Protein AF-A0A7J0DXR5-F1 (afdb_monomer)

Foldseek 3Di:
DDDDDPDPPDDDDDDDPPDPDPCPPDPCQVVDDDDPDDDPDDDDDPCVVAWDWDFPVDDDPNWTWTWTDDPNDIDIDTGDDDPPPDDDD

InterPro domains:
  IPR013924 Ribonuclease H2, subunit C [PF08615] (32-88)
  IPR013924 Ribonuclease H2, subunit C [cd09271] (33-88)

Structure (mmCIF, N/CA/C/O backbone):
data_AF-A0A7J0DXR5-F1
#
_entry.id   AF-A0A7J0DXR5-F1
#
loop_
_atom_site.group_PDB
_atom_site.id
_atom_site.type_symbol
_atom_site.label_atom_id
_atom_site.label_alt_id
_atom_site.label_comp_id
_atom_site.label_asym_id
_atom_site.label_entity_id
_atom_site.label_seq_id
_atom_site.pdbx_PDB_ins_code
_atom_site.Cartn_x
_atom_site.Cartn_y
_atom_site.Cartn_z
_atom_site.occupancy
_atom_site.B_iso_or_equiv
_atom_site.auth_seq_id
_atom_site.auth_comp_id
_atom_site.auth_asym_id
_atom_site.auth_atom_id
_atom_site.pdbx_PDB_model_num
ATOM 1 N N . MET A 1 1 ? 11.485 -6.374 -62.679 1.00 54.69 1 MET A N 1
ATOM 2 C CA . MET A 1 1 ? 10.822 -6.921 -61.480 1.00 54.69 1 MET A CA 1
ATOM 3 C C . MET A 1 1 ? 11.924 -7.417 -60.581 1.00 54.69 1 MET A C 1
ATOM 5 O O . MET A 1 1 ? 12.397 -8.513 -60.820 1.00 54.69 1 MET A O 1
ATOM 9 N N . GLU A 1 2 ? 12.363 -6.616 -59.619 1.00 46.94 2 GLU A N 1
ATOM 10 C CA . GLU A 1 2 ? 13.261 -7.093 -58.564 1.00 46.94 2 GLU A CA 1
ATOM 11 C C . GLU A 1 2 ? 12.709 -6.535 -57.257 1.00 46.94 2 GLU A C 1
ATOM 13 O O . GLU A 1 2 ? 12.824 -5.349 -56.962 1.00 46.94 2 GLU A O 1
ATOM 18 N N . GLY A 1 3 ? 11.935 -7.380 -56.576 1.00 61.47 3 GLY A N 1
ATOM 19 C CA . GLY A 1 3 ? 11.521 -7.143 -55.205 1.00 61.47 3 GLY A CA 1
ATOM 20 C C . GLY A 1 3 ? 12.670 -7.576 -54.317 1.00 61.47 3 GLY A C 1
ATOM 21 O O . GLY A 1 3 ? 12.942 -8.771 -54.237 1.00 61.47 3 GLY A O 1
ATOM 22 N N . ASP A 1 4 ? 13.349 -6.616 -53.697 1.00 52.78 4 ASP A N 1
ATOM 23 C CA . ASP A 1 4 ? 14.318 -6.919 -52.654 1.00 52.78 4 ASP A CA 1
ATOM 24 C C . ASP A 1 4 ? 13.603 -6.971 -51.302 1.00 52.78 4 ASP A C 1
ATOM 26 O O . ASP A 1 4 ? 12.796 -6.107 -50.946 1.00 52.78 4 ASP A O 1
ATOM 30 N N . GLY A 1 5 ? 13.822 -8.092 -50.627 1.00 55.22 5 GLY A N 1
ATOM 31 C CA . GLY A 1 5 ? 13.012 -8.601 -49.540 1.00 55.22 5 GLY A CA 1
ATOM 32 C C . GLY A 1 5 ? 13.272 -7.858 -48.242 1.00 55.22 5 GLY A C 1
ATOM 33 O O . GLY A 1 5 ? 14.367 -7.890 -47.686 1.00 55.22 5 GLY A O 1
ATOM 34 N N . GLY A 1 6 ? 12.214 -7.264 -47.695 1.00 56.78 6 GLY A N 1
ATOM 35 C CA . GLY A 1 6 ? 12.189 -6.857 -46.299 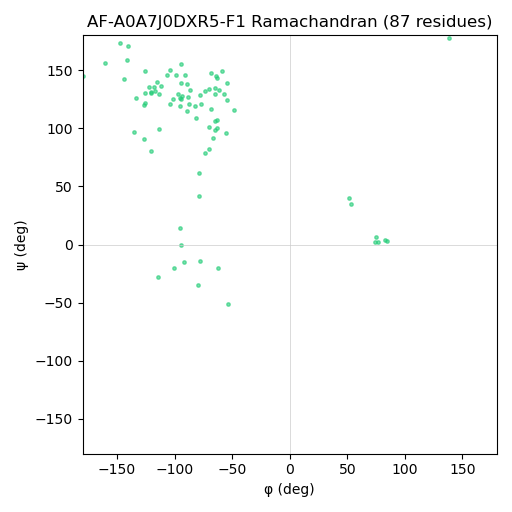1.00 56.78 6 GLY A CA 1
ATOM 36 C C . GLY A 1 6 ? 12.297 -8.084 -45.395 1.00 56.78 6 GLY A C 1
ATOM 37 O O . GLY A 1 6 ? 11.306 -8.764 -45.152 1.00 56.78 6 GLY A O 1
ATOM 38 N N . SER A 1 7 ? 13.490 -8.348 -44.871 1.00 58.62 7 SER A N 1
ATOM 39 C CA . SER A 1 7 ? 13.684 -9.252 -43.739 1.00 58.62 7 SER A CA 1
ATOM 40 C C . SER A 1 7 ? 14.334 -8.470 -42.607 1.00 58.62 7 SER A C 1
ATOM 42 O O . SER A 1 7 ? 15.547 -8.511 -42.408 1.00 58.62 7 SER A O 1
ATOM 44 N N . ALA A 1 8 ? 13.516 -7.719 -41.867 1.00 64.31 8 ALA A N 1
ATOM 45 C CA . ALA A 1 8 ? 13.915 -7.175 -40.577 1.00 64.31 8 ALA A CA 1
ATOM 46 C C . ALA A 1 8 ? 14.100 -8.352 -39.606 1.00 64.31 8 ALA A C 1
ATOM 48 O O . ALA A 1 8 ? 13.149 -8.827 -38.987 1.00 64.31 8 ALA A O 1
ATOM 49 N N . ILE A 1 9 ? 15.326 -8.870 -39.533 1.00 66.12 9 ILE A N 1
ATOM 50 C CA . ILE A 1 9 ? 15.732 -9.879 -38.556 1.00 66.12 9 ILE A CA 1
ATOM 51 C C . ILE A 1 9 ? 15.631 -9.215 -37.179 1.00 66.12 9 ILE A C 1
ATOM 53 O O . ILE A 1 9 ? 16.420 -8.332 -36.851 1.00 66.12 9 ILE A O 1
ATOM 57 N N . GLY A 1 10 ? 14.619 -9.586 -36.395 1.00 71.06 10 GLY A N 1
ATOM 58 C CA . GLY A 1 10 ? 14.475 -9.106 -35.023 1.00 71.06 10 GLY A CA 1
ATOM 59 C C . GLY A 1 10 ? 15.625 -9.605 -34.145 1.00 71.06 10 GLY A C 1
ATOM 60 O O . GLY A 1 10 ? 15.984 -10.780 -34.189 1.00 71.06 10 GLY A O 1
ATOM 61 N N . THR A 1 11 ? 16.205 -8.716 -33.340 1.00 78.06 11 THR A N 1
ATOM 62 C CA . THR A 1 11 ? 17.264 -9.055 -32.381 1.00 78.06 11 THR A CA 1
ATOM 63 C C . THR A 1 11 ? 16.666 -9.727 -31.143 1.00 78.06 11 THR A C 1
ATOM 65 O O . THR A 1 11 ? 15.760 -9.176 -30.520 1.00 78.06 11 THR A O 1
ATOM 68 N N . VAL A 1 12 ? 17.188 -10.892 -30.749 1.00 85.12 12 VAL A N 1
ATOM 69 C CA . VAL A 1 12 ? 16.826 -11.558 -29.485 1.00 85.12 12 VAL A CA 1
ATOM 70 C C . VAL A 1 12 ? 17.719 -11.026 -28.362 1.00 85.12 12 VAL A C 1
ATOM 72 O O . VAL A 1 12 ? 18.940 -11.139 -28.438 1.00 85.12 12 VAL A O 1
ATOM 75 N N . GLY A 1 13 ? 17.116 -10.450 -27.319 1.00 87.38 13 GLY A N 1
ATOM 76 C CA . GLY A 1 13 ? 17.805 -10.042 -26.090 1.00 87.38 13 GLY A CA 1
ATOM 77 C C . GLY A 1 13 ? 17.628 -11.074 -24.974 1.00 87.38 13 GLY A C 1
ATOM 78 O O . GLY A 1 13 ? 16.570 -11.689 -24.863 1.00 87.38 13 GLY A O 1
ATOM 79 N N . ARG A 1 14 ? 18.652 -11.253 -24.132 1.00 90.38 14 ARG A N 1
ATOM 80 C CA . ARG A 1 14 ? 18.586 -12.045 -22.894 1.00 90.38 14 ARG A CA 1
ATOM 81 C C . ARG A 1 14 ? 18.765 -11.108 -21.704 1.00 90.38 14 ARG A C 1
ATOM 83 O O . ARG A 1 14 ? 19.722 -10.341 -21.681 1.00 90.38 14 ARG A O 1
ATOM 90 N N . ILE A 1 15 ? 17.860 -11.192 -20.733 1.00 87.19 15 ILE A N 1
ATOM 91 C CA . ILE A 1 15 ? 17.995 -10.532 -19.433 1.00 87.19 15 ILE A CA 1
ATOM 92 C C . ILE A 1 15 ? 18.377 -11.620 -18.442 1.00 87.19 15 ILE A C 1
ATOM 94 O O . ILE A 1 15 ? 17.669 -12.618 -18.316 1.00 87.19 15 ILE A O 1
ATOM 98 N N . ASP A 1 16 ? 19.527 -11.451 -17.806 1.00 88.06 16 ASP A N 1
ATOM 99 C CA . ASP A 1 16 ? 19.949 -12.308 -16.711 1.00 88.06 16 ASP A CA 1
ATOM 100 C C . ASP A 1 16 ? 19.541 -11.646 -15.394 1.00 88.06 16 ASP A C 1
ATOM 102 O O . ASP A 1 16 ? 19.849 -10.476 -15.171 1.00 88.06 16 ASP A O 1
ATOM 106 N N . LEU A 1 17 ? 18.803 -12.378 -14.562 1.00 81.19 17 LEU A N 1
ATOM 107 C CA . LEU A 1 17 ? 18.346 -11.915 -13.252 1.00 81.19 17 LEU A CA 1
ATOM 108 C C . LEU A 1 17 ? 19.304 -12.350 -12.131 1.00 81.19 17 LEU A C 1
ATOM 110 O O . LEU A 1 17 ? 19.067 -12.020 -10.973 1.00 81.19 17 LEU A O 1
ATOM 114 N N . CYS A 1 18 ? 20.389 -13.071 -12.452 1.00 70.50 18 CYS A N 1
ATOM 115 C CA . CYS A 1 18 ? 21.411 -13.470 -11.490 1.00 70.50 18 CYS A CA 1
ATOM 116 C C . CYS A 1 18 ? 22.232 -12.254 -11.021 1.00 70.50 18 CYS A C 1
ATOM 118 O O . CYS A 1 18 ? 23.331 -11.989 -11.510 1.00 70.50 18 CYS A O 1
ATOM 120 N N . GLY A 1 19 ? 21.704 -11.509 -10.050 1.00 57.50 19 GLY A N 1
ATOM 121 C CA . GLY A 1 19 ? 22.490 -10.590 -9.233 1.00 57.50 19 GLY A CA 1
ATOM 122 C C . GLY A 1 19 ? 23.420 -11.402 -8.336 1.00 57.50 19 GLY A C 1
ATOM 123 O O . GLY A 1 19 ? 22.956 -12.209 -7.539 1.00 57.50 19 GLY A O 1
ATOM 124 N N . GLY A 1 20 ? 24.733 -11.250 -8.509 1.00 58.12 20 GLY A N 1
ATOM 125 C CA . GLY A 1 20 ? 25.725 -11.951 -7.702 1.00 58.12 20 GLY A CA 1
ATOM 126 C C . GLY A 1 20 ? 25.662 -11.516 -6.243 1.00 58.12 20 GLY A C 1
ATOM 127 O O . GLY A 1 20 ? 26.213 -10.479 -5.913 1.00 58.12 20 GLY A O 1
ATOM 128 N N . GLU A 1 21 ? 24.982 -12.310 -5.425 1.00 58.31 21 GLU A N 1
ATOM 129 C CA . GLU A 1 21 ? 25.101 -12.511 -3.977 1.00 58.31 21 GLU A CA 1
ATOM 130 C C . GLU A 1 21 ? 24.045 -13.575 -3.624 1.00 58.31 21 GLU A C 1
ATOM 132 O O . GLU A 1 21 ? 23.007 -13.646 -4.280 1.00 58.31 21 GLU A O 1
ATOM 137 N N . GLU A 1 22 ? 24.320 -14.464 -2.663 1.00 59.28 22 GLU A N 1
ATOM 138 C CA . GLU A 1 22 ? 23.326 -15.422 -2.151 1.00 59.28 22 GLU A CA 1
ATOM 139 C C . GLU A 1 22 ? 22.099 -14.631 -1.669 1.00 59.28 22 GLU A C 1
ATOM 141 O O . GLU A 1 22 ? 22.096 -14.073 -0.571 1.00 59.28 22 GLU A O 1
ATOM 146 N N . SER A 1 23 ? 21.087 -14.519 -2.532 1.00 59.84 23 SER A N 1
ATOM 147 C CA . SER A 1 23 ? 19.870 -13.753 -2.289 1.00 59.84 23 SER A CA 1
ATOM 148 C C . SER A 1 23 ? 19.014 -14.528 -1.294 1.00 59.84 23 SER A C 1
ATOM 150 O O . SER A 1 23 ? 18.092 -15.258 -1.654 1.00 59.84 23 SER A O 1
ATOM 152 N N . SER A 1 24 ? 19.370 -14.449 -0.012 1.00 67.19 24 SER A N 1
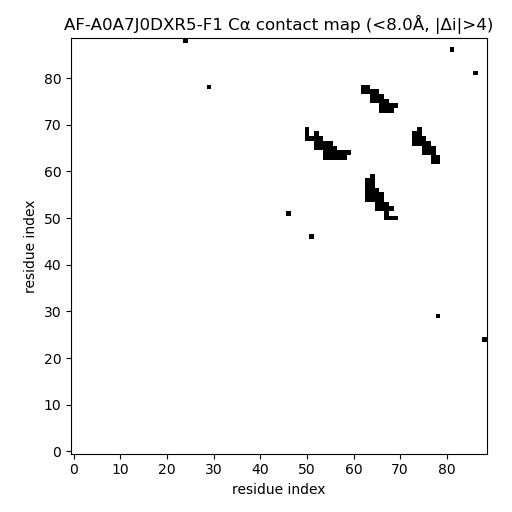ATOM 153 C CA . SER A 1 24 ? 18.493 -14.911 1.054 1.00 67.19 24 SER A CA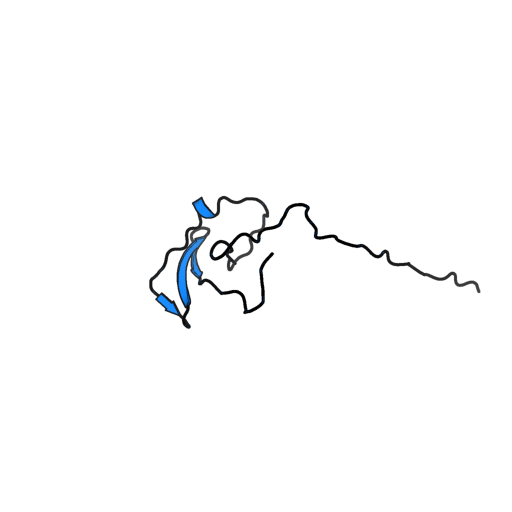 1
ATOM 154 C C . SER A 1 24 ? 17.247 -14.033 1.003 1.00 67.19 24 SER A C 1
ATOM 156 O O . SER A 1 24 ? 17.328 -12.848 1.336 1.00 67.19 24 SER A O 1
ATOM 158 N N . ALA A 1 25 ? 16.127 -14.592 0.540 1.00 69.88 25 ALA A N 1
ATOM 159 C CA . ALA A 1 25 ? 14.853 -13.891 0.464 1.00 69.88 25 ALA A CA 1
ATOM 160 C C . ALA A 1 25 ? 14.570 -13.200 1.806 1.00 69.88 25 ALA A C 1
ATOM 162 O O . ALA A 1 25 ? 14.464 -13.851 2.849 1.00 69.88 25 ALA A O 1
ATOM 163 N N . VAL A 1 26 ? 14.523 -11.869 1.789 1.00 77.06 26 VAL A N 1
ATOM 164 C CA . VAL A 1 26 ? 14.255 -11.081 2.992 1.00 77.06 26 VAL A CA 1
ATOM 165 C C . VAL A 1 26 ? 12.776 -11.236 3.318 1.00 77.06 26 VAL A C 1
ATOM 167 O O . VAL A 1 26 ? 11.928 -11.086 2.440 1.00 77.06 26 VAL A O 1
ATOM 170 N N . ASP A 1 27 ? 12.447 -11.518 4.578 1.00 80.50 27 ASP A N 1
ATOM 171 C CA . ASP A 1 27 ? 11.050 -11.542 5.000 1.00 80.50 27 ASP A CA 1
ATOM 172 C C . ASP A 1 27 ? 10.479 -10.115 5.011 1.00 80.50 27 ASP A C 1
ATOM 174 O O . ASP A 1 27 ? 10.718 -9.310 5.916 1.00 80.50 27 ASP A O 1
ATOM 178 N N . LEU A 1 28 ? 9.731 -9.797 3.957 1.00 82.56 28 LEU A N 1
ATOM 179 C CA . LEU A 1 28 ? 9.035 -8.525 3.781 1.00 82.56 28 LEU A CA 1
ATOM 180 C C . LEU A 1 28 ? 7.574 -8.591 4.249 1.00 82.56 28 LEU A C 1
ATOM 182 O O . LEU A 1 28 ? 6.787 -7.693 3.929 1.00 82.56 28 LEU A O 1
ATOM 186 N N . THR A 1 29 ? 7.188 -9.628 5.000 1.00 82.00 29 THR A N 1
ATOM 187 C CA . THR A 1 29 ? 5.825 -9.767 5.522 1.00 82.00 29 THR A CA 1
ATOM 188 C C . THR A 1 29 ? 5.429 -8.513 6.303 1.00 82.00 29 THR A C 1
ATOM 190 O O . THR A 1 29 ? 6.120 -8.075 7.221 1.00 82.00 29 THR A O 1
ATOM 193 N N . GLY A 1 30 ? 4.317 -7.892 5.903 1.00 78.81 30 GLY A N 1
ATOM 194 C CA . GLY A 1 30 ? 3.812 -6.662 6.520 1.00 78.81 30 GLY A CA 1
ATOM 195 C C . GLY A 1 30 ? 4.595 -5.381 6.190 1.00 78.81 30 GLY A C 1
ATOM 196 O O . GLY A 1 30 ? 4.224 -4.324 6.695 1.00 78.81 30 GLY A O 1
ATOM 197 N N . GLN A 1 31 ? 5.635 -5.437 5.347 1.00 86.56 31 GLN A N 1
ATOM 198 C CA . GLN A 1 31 ? 6.443 -4.270 4.950 1.00 86.56 31 GLN A CA 1
ATOM 199 C C . GLN A 1 31 ? 6.073 -3.712 3.566 1.00 86.56 31 GLN A C 1
ATOM 201 O O . GLN A 1 31 ? 6.369 -2.556 3.260 1.00 86.56 31 GLN A O 1
ATOM 206 N N . VAL A 1 32 ? 5.416 -4.516 2.725 1.00 92.62 32 VAL A N 1
ATOM 207 C CA . VAL A 1 32 ? 4.923 -4.091 1.408 1.00 92.62 32 VAL A CA 1
ATOM 208 C C . VAL A 1 32 ? 3.476 -3.622 1.530 1.00 92.62 32 VAL A C 1
ATOM 210 O O . VAL A 1 32 ? 2.616 -4.335 2.047 1.00 92.62 32 VAL A O 1
ATOM 213 N N . HIS A 1 33 ? 3.194 -2.416 1.033 1.00 95.06 33 HIS A N 1
ATOM 214 C CA . HIS A 1 33 ? 1.871 -1.800 1.114 1.00 95.06 33 HIS A CA 1
ATOM 215 C C . HIS A 1 33 ? 1.384 -1.364 -0.267 1.00 95.06 33 HIS A C 1
ATOM 217 O O . HIS A 1 33 ? 1.983 -0.494 -0.901 1.00 95.06 33 HIS A O 1
ATOM 223 N N . GLN A 1 34 ? 0.253 -1.908 -0.709 1.00 95.88 34 GLN A N 1
ATOM 224 C CA . GLN A 1 34 ? -0.439 -1.426 -1.900 1.00 95.88 34 GLN A CA 1
ATOM 225 C C . GLN A 1 34 ? -1.429 -0.323 -1.510 1.00 95.88 34 GLN A C 1
ATOM 227 O O . GLN A 1 34 ? -2.393 -0.563 -0.784 1.00 95.88 34 GLN A O 1
ATOM 232 N N . LEU A 1 35 ? -1.197 0.903 -1.984 1.00 96.75 35 LEU A N 1
ATOM 233 C CA . LEU A 1 35 ? -2.054 2.048 -1.668 1.00 96.75 35 LEU A CA 1
ATOM 234 C C . LEU A 1 35 ? -3.177 2.218 -2.706 1.00 96.75 35 LEU A C 1
ATOM 236 O O . LEU A 1 35 ? -2.936 2.037 -3.900 1.00 96.75 35 LEU A O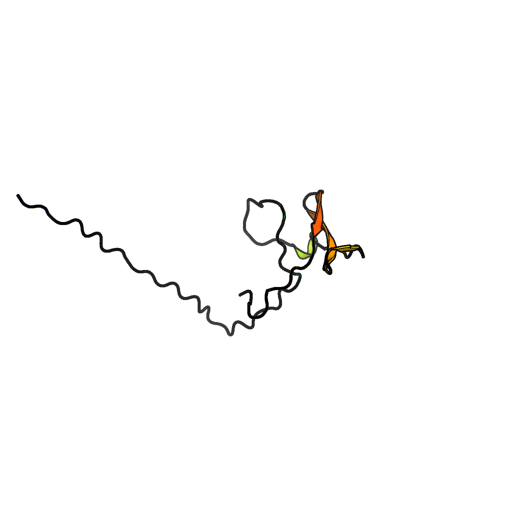 1
ATOM 240 N N . PRO A 1 36 ? -4.380 2.670 -2.303 1.00 97.06 36 PRO A N 1
ATOM 241 C CA . PRO A 1 36 ? -5.486 2.973 -3.215 1.00 97.06 36 PRO A CA 1
ATOM 242 C C . PRO A 1 36 ? -5.308 4.344 -3.900 1.00 97.06 36 PRO A C 1
ATOM 244 O O . PRO A 1 36 ? -6.234 5.151 -3.986 1.00 97.06 36 PRO A O 1
ATOM 247 N N . CYS A 1 37 ? -4.088 4.661 -4.333 1.00 96.62 37 CYS A N 1
ATOM 248 C CA . CYS A 1 37 ? -3.759 5.894 -5.037 1.00 96.62 37 CYS A CA 1
ATOM 249 C C . CYS A 1 37 ? -2.446 5.760 -5.814 1.00 96.62 37 CYS A C 1
ATOM 251 O O . CYS A 1 37 ? -1.564 4.996 -5.431 1.00 96.62 37 CYS A O 1
ATOM 253 N N . CYS A 1 38 ? -2.278 6.577 -6.852 1.00 97.31 38 CYS A N 1
ATOM 254 C CA . CYS A 1 38 ? -1.028 6.658 -7.601 1.00 97.31 38 CYS A CA 1
ATOM 255 C C . CYS A 1 38 ? -0.058 7.659 -6.955 1.00 97.31 38 CYS A C 1
ATOM 257 O O . CYS A 1 38 ? -0.429 8.806 -6.681 1.00 97.31 38 CYS A O 1
ATOM 259 N N . ILE A 1 39 ? 1.200 7.255 -6.785 1.00 96.69 39 ILE A N 1
ATOM 260 C CA . ILE A 1 39 ? 2.314 8.144 -6.442 1.00 96.69 39 ILE A CA 1
ATOM 261 C C . ILE A 1 39 ? 3.086 8.407 -7.738 1.00 96.69 39 ILE A C 1
ATOM 263 O O . ILE A 1 39 ? 3.458 7.475 -8.433 1.00 96.69 39 ILE A O 1
ATOM 267 N N . LYS A 1 40 ? 3.274 9.681 -8.101 1.00 97.56 40 LYS A N 1
ATOM 268 C CA . LYS A 1 40 ? 3.880 10.071 -9.392 1.00 97.56 40 LYS A CA 1
ATOM 269 C C . LYS A 1 40 ? 5.403 9.935 -9.445 1.00 97.56 40 LYS A C 1
ATOM 271 O O . LYS A 1 40 ? 5.976 10.098 -10.515 1.00 97.56 40 LYS A O 1
ATOM 276 N N . TYR A 1 41 ? 6.036 9.773 -8.291 1.00 96.19 41 TYR A N 1
ATOM 277 C CA . TYR A 1 41 ? 7.482 9.798 -8.147 1.00 96.19 41 TYR A CA 1
ATOM 278 C C . TYR A 1 41 ? 7.950 8.474 -7.573 1.00 96.19 41 TYR A C 1
ATOM 280 O O . TYR A 1 41 ? 7.442 8.049 -6.534 1.00 96.19 41 TYR A O 1
ATOM 288 N N . ASP A 1 42 ? 8.954 7.905 -8.223 1.00 97.38 42 ASP A N 1
ATOM 289 C CA . ASP A 1 42 ? 9.688 6.750 -7.734 1.00 97.38 42 ASP A CA 1
ATOM 290 C C . ASP A 1 42 ? 10.942 7.207 -6.981 1.00 97.38 42 ASP A C 1
ATOM 292 O O . ASP A 1 42 ? 11.469 8.301 -7.211 1.00 97.38 42 ASP A O 1
ATOM 296 N N . GLY A 1 43 ? 1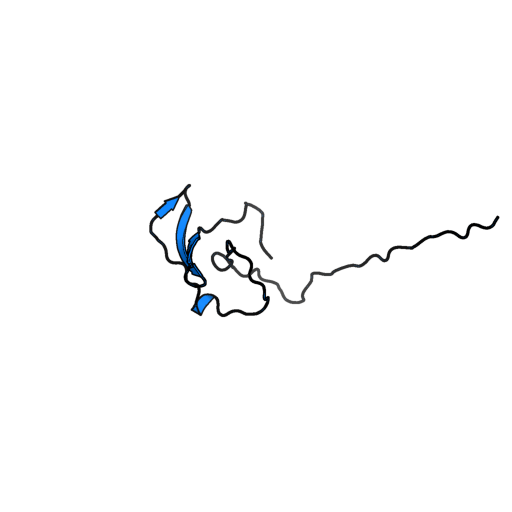1.423 6.367 -6.068 1.00 96.38 43 GLY A N 1
ATOM 297 C CA . GLY A 1 43 ? 12.622 6.627 -5.280 1.00 96.38 43 GLY A CA 1
ATOM 298 C C . GLY A 1 43 ? 12.480 6.220 -3.813 1.00 96.38 43 GLY A C 1
ATOM 299 O O . GLY A 1 43 ? 11.418 5.758 -3.386 1.00 96.38 43 GLY A O 1
ATOM 300 N N . PRO A 1 44 ? 13.553 6.381 -3.021 1.00 96.88 44 PRO A N 1
ATOM 301 C CA . PRO A 1 44 ? 13.536 6.039 -1.606 1.00 96.88 44 PRO A CA 1
ATOM 302 C C . PRO A 1 44 ? 12.551 6.922 -0.833 1.00 96.88 44 PRO A C 1
ATOM 304 O O . PRO A 1 44 ? 12.399 8.115 -1.102 1.00 96.88 44 PRO A O 1
ATOM 307 N N . SER A 1 45 ? 11.912 6.339 0.179 1.00 94.38 45 SER A N 1
ATOM 308 C CA . SER A 1 45 ? 10.987 7.043 1.066 1.00 94.38 45 SER A CA 1
ATOM 309 C C . SER A 1 45 ? 11.104 6.509 2.488 1.00 94.38 45 SER A C 1
ATOM 311 O O . SER A 1 45 ? 11.265 5.309 2.702 1.00 94.38 45 SER A O 1
ATOM 313 N N . SER A 1 46 ? 11.005 7.391 3.483 1.00 95.00 46 SER A N 1
ATOM 314 C CA . SER A 1 46 ? 11.060 7.025 4.905 1.00 95.00 46 SER A CA 1
ATOM 315 C C . SER A 1 46 ? 9.723 6.446 5.388 1.00 95.00 46 SER A C 1
ATOM 317 O O . SER A 1 46 ? 9.075 7.013 6.268 1.00 95.00 46 SER A O 1
ATOM 319 N N . VAL A 1 47 ? 9.290 5.325 4.801 1.00 94.31 47 VAL A N 1
ATOM 320 C CA . VAL A 1 47 ? 7.978 4.702 5.057 1.00 94.31 47 VAL A CA 1
ATOM 321 C C . VAL A 1 47 ? 7.771 4.454 6.551 1.00 94.31 47 VAL A C 1
ATOM 323 O O . VAL A 1 47 ? 6.802 4.951 7.114 1.00 94.31 47 VAL A O 1
ATOM 326 N N . SER A 1 48 ? 8.728 3.814 7.227 1.00 92.25 48 SER A N 1
ATOM 327 C CA . SER A 1 48 ? 8.640 3.486 8.658 1.00 92.25 48 SER A CA 1
ATOM 328 C C . SER A 1 48 ? 8.542 4.705 9.583 1.00 92.25 48 SER A C 1
ATOM 330 O O . SER A 1 48 ? 8.085 4.577 10.718 1.00 92.25 48 SER A O 1
ATOM 33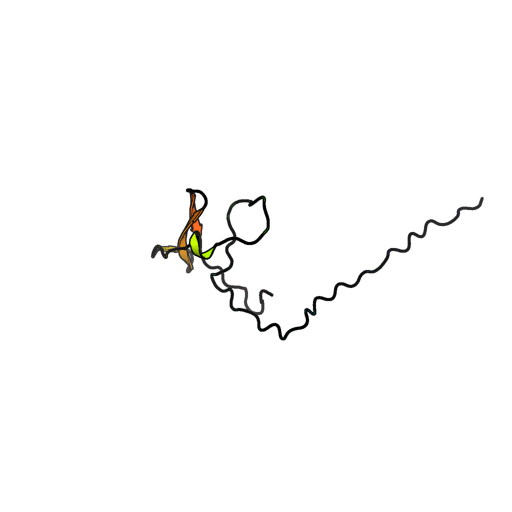2 N N . HIS A 1 49 ? 8.945 5.901 9.139 1.00 94.75 49 HIS A N 1
ATOM 333 C CA . HIS A 1 49 ? 8.820 7.123 9.937 1.00 94.75 49 HIS A CA 1
ATOM 334 C C . HIS A 1 49 ? 7.400 7.699 9.888 1.00 94.75 49 HIS A C 1
ATOM 336 O O . HIS A 1 49 ? 6.927 8.221 10.898 1.00 94.75 49 HIS A O 1
ATOM 342 N N . TYR A 1 50 ? 6.718 7.585 8.745 1.00 95.31 50 TYR A N 1
ATOM 343 C CA . TYR A 1 50 ? 5.457 8.289 8.482 1.00 95.31 50 TYR A CA 1
ATOM 344 C C . TYR A 1 50 ? 4.239 7.375 8.332 1.00 95.31 50 TYR A C 1
ATOM 346 O O . TYR A 1 50 ? 3.123 7.798 8.622 1.00 95.31 50 TYR A O 1
ATOM 354 N N . PHE A 1 51 ? 4.432 6.135 7.895 1.00 95.75 51 PHE A N 1
ATOM 355 C CA . PHE A 1 51 ? 3.380 5.162 7.651 1.00 95.75 51 PHE A CA 1
ATOM 356 C C . PHE A 1 51 ? 3.519 4.011 8.648 1.00 95.75 51 PHE A C 1
ATOM 358 O O . PHE A 1 51 ? 4.370 3.139 8.506 1.00 95.75 51 PHE A O 1
ATOM 365 N N . LYS A 1 52 ? 2.704 4.056 9.704 1.00 93.00 52 LYS A N 1
ATOM 366 C CA . LYS A 1 52 ? 2.684 3.058 10.779 1.00 93.00 52 LYS A CA 1
ATOM 367 C C . LYS A 1 52 ? 1.254 2.548 10.945 1.00 93.00 52 LYS A C 1
ATOM 369 O O . LYS A 1 52 ? 0.495 3.188 11.680 1.00 93.00 52 LYS A O 1
ATOM 374 N N . PRO A 1 53 ? 0.872 1.473 10.234 1.00 95.06 53 PRO A N 1
ATOM 375 C CA . PRO A 1 53 ? -0.415 0.826 10.433 1.00 95.06 53 PRO A CA 1
ATOM 376 C C . PRO A 1 53 ? -0.596 0.435 11.899 1.00 95.06 53 PRO A C 1
ATOM 378 O O . PRO A 1 53 ? 0.354 0.017 12.564 1.00 95.06 53 PRO A O 1
ATOM 381 N N . LYS A 1 54 ? -1.803 0.632 12.422 1.00 95.50 54 LYS A N 1
ATOM 382 C CA . LYS A 1 54 ? -2.167 0.281 13.792 1.00 95.50 54 LYS A C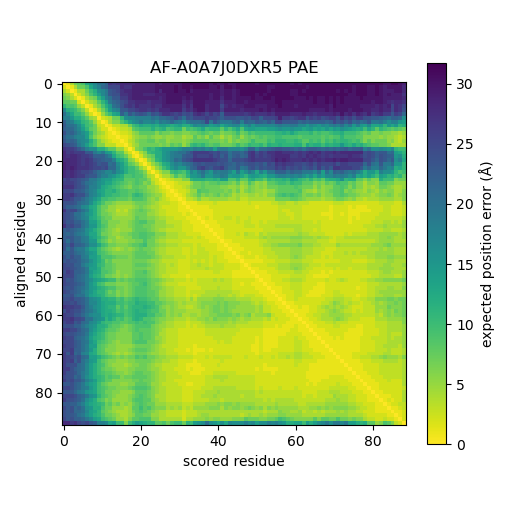A 1
ATOM 383 C C . LYS A 1 54 ? -3.345 -0.684 13.775 1.00 95.50 54 LYS A C 1
ATOM 385 O O . LYS A 1 54 ? -4.319 -0.392 13.077 1.00 95.50 54 LYS A O 1
ATOM 390 N N . PRO A 1 55 ? -3.309 -1.750 14.586 1.00 95.56 55 PRO A N 1
ATOM 391 C CA . PRO A 1 55 ? -4.433 -2.661 14.695 1.00 95.56 55 PRO A CA 1
ATOM 392 C C . PRO A 1 55 ? -5.654 -1.924 15.224 1.00 95.56 55 PRO A C 1
ATOM 394 O O . PRO A 1 55 ? -5.580 -1.180 16.205 1.00 95.56 55 PRO A O 1
ATOM 397 N N . THR A 1 56 ? -6.787 -2.139 14.565 1.00 96.44 56 THR A N 1
ATOM 398 C CA . THR A 1 56 ? -8.071 -1.562 14.989 1.00 96.44 56 THR A CA 1
ATOM 399 C C . THR A 1 56 ? -8.847 -2.485 15.928 1.00 96.44 56 THR A C 1
ATOM 401 O O . THR A 1 56 ? -9.792 -2.040 16.574 1.00 96.44 56 THR A O 1
ATOM 404 N N . GLY A 1 57 ? -8.457 -3.763 16.005 1.00 95.69 57 GLY A N 1
ATOM 405 C CA . GLY A 1 57 ? -9.208 -4.815 16.698 1.00 9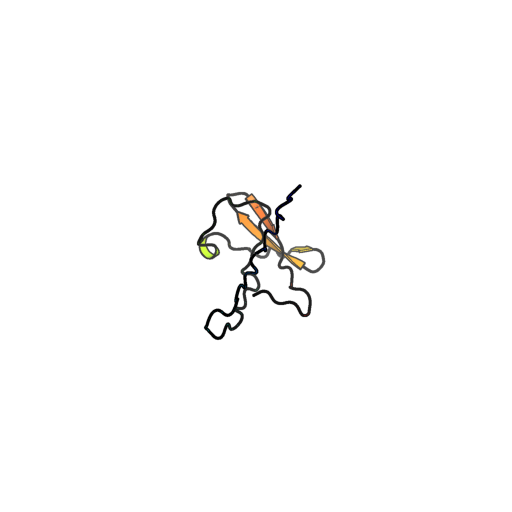5.69 57 GLY A CA 1
ATOM 406 C C . GLY A 1 57 ? -10.455 -5.285 15.940 1.00 95.69 57 GLY A C 1
ATOM 407 O O . GLY A 1 57 ? -11.241 -6.051 16.488 1.00 95.69 57 GLY A O 1
ATOM 408 N N . ILE A 1 58 ? -10.654 -4.814 14.706 1.00 95.94 58 ILE A N 1
ATOM 409 C CA . ILE A 1 58 ? -11.747 -5.226 13.825 1.00 95.94 58 ILE A CA 1
ATOM 410 C C . ILE A 1 58 ? -11.245 -6.350 12.919 1.00 95.94 58 ILE A C 1
ATOM 412 O O . ILE A 1 58 ? -10.141 -6.271 12.380 1.00 95.94 58 ILE A O 1
ATOM 416 N N . GLU A 1 59 ? -12.087 -7.356 12.715 1.00 96.06 59 GLU A N 1
ATOM 417 C CA . GLU A 1 59 ? -11.854 -8.464 11.793 1.00 96.06 59 GLU A CA 1
ATOM 418 C C . GLU A 1 59 ? -12.932 -8.455 10.702 1.00 96.06 59 GLU A C 1
ATOM 420 O O . GLU A 1 59 ? -14.116 -8.260 10.990 1.00 96.06 59 GLU A O 1
ATOM 425 N N . VAL A 1 60 ? -12.522 -8.637 9.447 1.00 93.56 60 VAL A N 1
ATOM 426 C CA . VAL A 1 60 ? -13.409 -8.740 8.281 1.00 93.56 60 VAL A CA 1
ATOM 427 C C . VAL A 1 60 ? -12.946 -9.930 7.450 1.00 93.56 60 VAL A C 1
ATOM 429 O O . VAL A 1 60 ? -11.770 -10.015 7.114 1.00 93.56 60 VAL A O 1
ATOM 432 N N . ASP A 1 61 ? -13.853 -10.858 7.144 1.00 93.12 61 ASP A N 1
ATOM 433 C CA . ASP A 1 61 ? -13.571 -12.068 6.355 1.00 93.12 61 ASP A CA 1
ATOM 434 C C . ASP A 1 61 ? -12.390 -12.915 6.878 1.00 93.12 61 ASP A C 1
ATOM 436 O O . ASP A 1 61 ? -11.640 -13.508 6.105 1.00 93.12 61 ASP A O 1
ATOM 440 N N . GLY A 1 62 ? -12.206 -12.978 8.202 1.00 93.12 62 GLY A N 1
ATOM 441 C CA . GLY A 1 62 ? -11.094 -13.715 8.816 1.00 93.12 62 GLY A CA 1
ATOM 442 C C . GLY A 1 62 ? -9.771 -12.946 8.859 1.00 93.12 62 GLY A C 1
ATOM 443 O O . GLY A 1 62 ? -8.746 -13.506 9.247 1.00 93.12 62 GLY A O 1
ATOM 444 N N . LEU A 1 63 ? -9.763 -11.682 8.428 1.00 93.75 63 LEU A N 1
ATOM 445 C CA . LEU A 1 63 ? -8.563 -10.867 8.302 1.00 93.75 63 LEU A CA 1
ATOM 446 C C . LEU A 1 63 ? -8.616 -9.645 9.224 1.00 93.75 63 LEU A C 1
ATOM 448 O O . LEU A 1 63 ? -9.597 -8.899 9.264 1.00 93.75 63 LEU A O 1
ATOM 452 N N . ASN A 1 64 ? -7.521 -9.418 9.954 1.00 94.69 64 ASN A N 1
ATOM 453 C CA . ASN A 1 64 ? -7.386 -8.275 10.853 1.00 94.69 64 ASN A CA 1
ATOM 454 C C . ASN A 1 64 ? -7.269 -6.971 10.061 1.00 94.69 64 ASN A C 1
ATOM 456 O O . ASN A 1 64 ? -6.489 -6.878 9.108 1.00 94.69 64 ASN A O 1
ATOM 460 N N . VAL A 1 65 ? -8.021 -5.956 10.477 1.00 96.50 65 VAL A N 1
ATOM 461 C CA . VAL A 1 65 ? -7.994 -4.627 9.866 1.00 96.50 65 VAL A CA 1
ATOM 462 C C . VAL A 1 65 ? -7.045 -3.712 10.632 1.00 96.50 65 VAL A C 1
ATOM 464 O O . VAL A 1 65 ? -7.217 -3.460 11.831 1.00 96.50 65 VAL A O 1
ATOM 467 N N . ASP A 1 66 ? -6.110 -3.125 9.896 1.00 96.44 66 ASP A N 1
ATOM 468 C CA . ASP A 1 66 ? -5.233 -2.064 10.367 1.00 96.44 66 ASP A CA 1
ATOM 469 C C . ASP A 1 66 ? -5.671 -0.705 9.810 1.00 96.44 66 ASP A C 1
ATOM 471 O O . ASP A 1 66 ? -6.214 -0.586 8.708 1.00 96.44 66 ASP A O 1
ATOM 475 N N . GLU A 1 67 ? -5.404 0.349 10.576 1.00 97.31 67 GLU A N 1
ATOM 476 C CA . GLU A 1 67 ? -5.611 1.737 10.179 1.00 97.31 67 GLU A CA 1
ATOM 477 C C . GLU A 1 67 ? -4.271 2.453 10.005 1.00 97.31 67 GLU A C 1
ATOM 479 O O . GLU A 1 67 ? -3.380 2.367 10.849 1.00 97.31 67 GLU A O 1
ATOM 484 N N . ALA A 1 68 ? -4.152 3.232 8.933 1.00 97.19 68 ALA A N 1
ATOM 485 C CA . ALA A 1 68 ? -3.048 4.158 8.717 1.00 97.19 68 ALA A CA 1
ATOM 486 C C . ALA A 1 68 ? -3.559 5.461 8.094 1.00 97.19 68 ALA A C 1
ATOM 488 O O . ALA A 1 68 ? -4.706 5.562 7.661 1.00 97.19 68 ALA A O 1
ATOM 489 N N . TYR A 1 69 ? -2.693 6.470 8.013 1.00 97.31 69 TYR A N 1
ATOM 490 C CA . TYR A 1 69 ? -3.013 7.731 7.351 1.00 97.31 69 TYR A CA 1
ATOM 491 C C . TYR A 1 69 ? -1.968 8.034 6.291 1.00 97.31 69 TYR A C 1
ATOM 493 O O . TYR A 1 69 ? -0.769 8.027 6.561 1.00 97.31 69 TYR A O 1
ATOM 501 N N . PHE A 1 70 ? -2.430 8.358 5.089 1.00 97.44 70 PHE A N 1
ATOM 502 C CA . PHE A 1 70 ? -1.567 8.812 4.010 1.00 97.44 70 PHE A CA 1
ATOM 503 C C . PHE A 1 70 ? -2.075 10.151 3.491 1.00 97.44 70 PHE A C 1
ATOM 505 O O . PHE A 1 70 ? -3.231 10.276 3.087 1.00 97.44 70 PHE A O 1
ATOM 512 N N . ARG A 1 71 ? -1.223 11.184 3.543 1.00 95.88 71 ARG A N 1
ATOM 513 C CA . ARG A 1 71 ? -1.569 12.557 3.120 1.00 95.88 71 ARG A CA 1
ATOM 514 C C . ARG A 1 71 ? -2.866 13.081 3.769 1.00 95.88 71 ARG A C 1
ATOM 516 O O . ARG A 1 71 ? -3.678 13.728 3.115 1.00 95.88 71 ARG A O 1
ATOM 523 N N . GLY A 1 72 ? -3.065 12.773 5.054 1.00 96.69 72 GLY A N 1
ATOM 524 C CA . GLY A 1 72 ? -4.242 13.187 5.828 1.00 96.69 72 GLY A CA 1
ATOM 525 C C . GLY A 1 72 ? -5.519 12.388 5.546 1.00 96.69 72 GLY A C 1
ATOM 526 O O . GLY A 1 72 ? -6.554 12.680 6.137 1.00 96.69 72 GLY A O 1
ATOM 527 N N . ARG A 1 73 ? -5.471 11.375 4.675 1.00 97.94 73 ARG A N 1
ATOM 528 C CA . ARG A 1 73 ? -6.600 10.478 4.410 1.00 97.94 73 ARG A CA 1
ATOM 529 C C . ARG A 1 73 ? -6.452 9.205 5.228 1.00 97.94 73 ARG A C 1
ATOM 531 O O . ARG A 1 73 ? -5.395 8.576 5.187 1.00 97.94 73 ARG A O 1
ATOM 538 N N . LYS A 1 74 ? -7.516 8.840 5.942 1.00 97.44 74 LYS A N 1
ATOM 539 C CA . LYS A 1 74 ? -7.626 7.556 6.634 1.00 97.44 74 LYS A CA 1
ATOM 540 C C . LYS A 1 74 ? -7.642 6.431 5.603 1.00 97.44 74 LYS A C 1
ATOM 542 O O . LYS A 1 74 ? -8.421 6.478 4.653 1.00 97.44 74 LYS A O 1
ATOM 547 N N . LEU A 1 75 ? -6.793 5.437 5.812 1.00 97.88 75 LEU A N 1
ATOM 548 C CA . LEU A 1 75 ? -6.760 4.182 5.081 1.00 97.88 75 LEU A CA 1
ATOM 549 C C . LEU A 1 75 ? -7.089 3.056 6.055 1.00 97.88 75 LEU A C 1
ATOM 551 O O . LEU A 1 75 ? -6.630 3.063 7.197 1.00 97.88 75 LEU A O 1
ATOM 555 N N . GLN A 1 76 ? -7.868 2.093 5.583 1.00 96.94 76 GLN A N 1
ATOM 556 C CA . GLN A 1 76 ? -8.085 0.824 6.262 1.00 96.94 76 GLN A CA 1
ATOM 557 C C . GLN A 1 76 ? -7.620 -0.271 5.316 1.00 96.94 76 GLN A C 1
ATOM 559 O O . GLN A 1 76 ? -7.940 -0.234 4.127 1.00 96.94 76 GLN A O 1
ATOM 564 N N . GLY A 1 77 ? -6.823 -1.193 5.831 1.00 95.31 77 GLY A N 1
ATOM 565 C CA . GLY A 1 77 ? -6.235 -2.261 5.041 1.00 95.31 77 GLY A CA 1
ATOM 566 C C . GLY A 1 77 ? -6.072 -3.521 5.864 1.00 95.31 77 GLY A C 1
ATOM 567 O O . GLY A 1 77 ? -6.311 -3.531 7.069 1.00 95.31 77 GLY A O 1
ATOM 568 N N . THR A 1 78 ? -5.666 -4.586 5.193 1.00 95.19 78 THR A N 1
ATOM 569 C CA . THR A 1 78 ? -5.368 -5.863 5.826 1.00 95.19 78 THR A CA 1
ATOM 570 C C . THR A 1 78 ? -4.151 -6.498 5.164 1.00 95.19 78 THR A C 1
ATOM 572 O O . THR A 1 78 ? -3.804 -6.151 4.032 1.00 95.19 78 THR A O 1
ATOM 575 N N . THR A 1 79 ? -3.492 -7.411 5.874 1.00 93.31 79 THR A N 1
ATOM 576 C CA . THR A 1 79 ? -2.388 -8.195 5.319 1.00 93.31 79 THR A CA 1
ATOM 577 C C . THR A 1 79 ? -2.960 -9.366 4.533 1.00 93.31 79 THR A C 1
ATOM 579 O O . THR A 1 79 ? -3.638 -10.224 5.093 1.00 93.31 79 THR A O 1
ATOM 582 N N . ILE A 1 80 ? -2.667 -9.409 3.234 1.00 91.69 80 ILE A N 1
ATOM 583 C CA . ILE A 1 80 ? -3.071 -10.507 2.356 1.00 91.69 80 ILE A CA 1
ATOM 584 C C . ILE A 1 80 ? -1.900 -11.495 2.269 1.00 91.69 80 ILE A C 1
ATOM 586 O O . ILE A 1 80 ? -0.820 -11.094 1.828 1.00 91.69 80 ILE A O 1
ATOM 590 N N . PRO A 1 81 ? -2.069 -12.762 2.689 1.00 89.88 81 PRO A N 1
ATOM 591 C CA . PRO A 1 81 ? -1.010 -13.756 2.571 1.00 89.88 81 PRO A CA 1
ATOM 592 C C . PRO A 1 81 ? -0.752 -14.095 1.100 1.00 89.88 81 PRO A C 1
ATOM 594 O O . PRO A 1 81 ? -1.675 -14.117 0.280 1.00 89.88 81 PRO A O 1
ATOM 597 N N . LEU A 1 82 ? 0.502 -14.407 0.769 1.00 89.25 82 LEU A N 1
ATOM 598 C CA . LEU A 1 82 ? 0.825 -14.966 -0.540 1.00 89.25 82 LEU A CA 1
ATOM 599 C C . LEU A 1 82 ? 0.146 -16.338 -0.708 1.00 89.25 82 LEU A C 1
ATOM 601 O O . LEU A 1 82 ? 0.059 -17.100 0.262 1.00 89.25 82 LEU A O 1
ATOM 605 N N . PRO A 1 83 ? -0.331 -16.683 -1.918 1.00 92.31 83 PRO A N 1
ATOM 606 C CA . PRO A 1 83 ? -0.867 -18.010 -2.183 1.00 92.31 83 PRO A CA 1
ATOM 607 C C . PRO A 1 83 ? 0.166 -19.110 -1.911 1.00 92.31 83 PRO A C 1
ATOM 609 O O . PRO A 1 83 ? 1.369 -18.924 -2.100 1.00 92.31 83 PRO A O 1
ATOM 612 N N . LEU A 1 84 ? -0.311 -20.286 -1.503 1.00 92.31 84 LEU A N 1
ATOM 613 C CA . LEU A 1 84 ? 0.556 -21.427 -1.212 1.00 92.31 84 LEU A CA 1
ATOM 614 C C . LEU A 1 84 ? 1.422 -21.791 -2.429 1.00 92.31 84 LEU A C 1
ATOM 616 O O . LEU A 1 84 ? 0.905 -21.979 -3.528 1.00 92.31 84 LEU A O 1
ATOM 620 N N . GLY A 1 85 ? 2.731 -21.932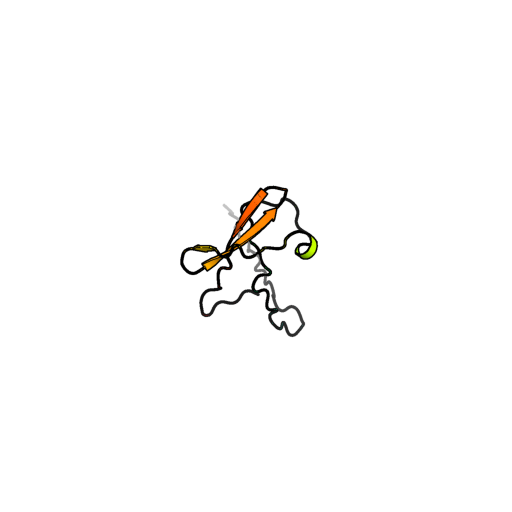 -2.209 1.00 92.69 85 GLY A N 1
ATOM 621 C CA . GLY A 1 85 ? 3.700 -22.277 -3.254 1.00 92.69 85 GLY A CA 1
ATOM 622 C C . GLY A 1 85 ? 4.212 -21.089 -4.072 1.00 92.69 85 GLY A C 1
ATOM 623 O O . GLY A 1 85 ? 5.000 -21.303 -4.988 1.00 92.69 85 GLY A O 1
ATOM 624 N N . TYR A 1 86 ? 3.797 -19.861 -3.745 1.00 90.06 86 TYR A N 1
ATOM 625 C CA . TYR A 1 86 ? 4.299 -18.637 -4.366 1.00 90.06 86 TYR A CA 1
ATOM 626 C C . TYR A 1 86 ? 5.216 -17.869 -3.410 1.00 90.06 86 TYR A C 1
ATOM 628 O O . TYR A 1 86 ? 4.985 -17.834 -2.201 1.00 90.06 86 TYR A O 1
ATOM 636 N N . SER A 1 87 ? 6.229 -17.217 -3.973 1.00 86.69 87 SER A N 1
ATOM 637 C CA . SER A 1 87 ? 7.136 -16.298 -3.284 1.00 86.69 87 SER A CA 1
ATOM 638 C C . SER A 1 87 ? 7.167 -14.953 -4.007 1.00 86.69 87 SER A C 1
ATOM 640 O O . SER A 1 87 ? 6.968 -14.885 -5.220 1.00 86.69 87 SER A O 1
ATOM 642 N N . GLY A 1 88 ? 7.393 -13.881 -3.249 1.00 82.69 88 GLY A N 1
ATOM 643 C CA . GLY A 1 88 ? 7.878 -12.621 -3.805 1.00 82.69 88 GLY A CA 1
ATOM 644 C C . GLY A 1 88 ? 9.403 -12.644 -3.801 1.00 82.69 88 GLY A C 1
ATOM 645 O O . GLY A 1 88 ? 9.989 -13.117 -2.827 1.00 82.69 88 GLY A O 1
ATOM 646 N N . GLU A 1 89 ? 10.011 -12.166 -4.879 1.00 65.50 89 GLU A N 1
ATOM 647 C CA . GLU A 1 89 ? 11.460 -11.972 -5.020 1.00 65.50 89 GLU A CA 1
ATOM 648 C C . GLU A 1 89 ? 11.783 -10.478 -5.104 1.00 65.50 89 GLU A C 1
ATOM 650 O O . GLU A 1 89 ? 10.949 -9.730 -5.674 1.00 65.50 89 GLU A O 1
#

Nearest PDB structures (foldseek):
  3f3p-assembly1_C  TM=3.958E-01  e=5.600E+00  Saccharomyces cerevisiae
  3f3f-assembly1_C  TM=3.841E-01  e=9.996E+00  Saccharomyces cerevisiae
  3f3p-assembly3_K  TM=3.935E-01  e=9.996E+00  Saccharomyces cerevisiae

Secondary structure (DSSP, 8-state):
---------PPPP------SS-------TTT----SS--S--S---HHHH---EEEEEEETTEEEEEEEETTEEEEEEPPPPPTT----

Sequence (89 aa):
MEGDGGSAIGTVGRIDLCGGEESSAVDLTGQVHQLPCCIKYDGPSSVSHYFKPKPTGIEVDGLNVDEAYFRGRKLQGTTIPLPLGYSGE

Radius of gyration: 22.59 Å; Cα contacts (8 Å, |Δi|>4): 51; chains: 1; bounding box: 39×36×78 Å

Solvent-accessible surface area (backbone atoms only — not comparable to full-atom values): 6649 Å² total; per-residue (Å²): 140,81,86,80,78,90,72,85,77,78,83,88,84,85,86,82,82,81,65,93,59,92,78,70,79,73,89,53,82,91,70,75,79,90,66,101,64,89,74,95,71,87,77,92,73,70,49,82,81,68,54,65,71,39,81,67,87,46,71,57,96,92,35,59,34,28,37,36,56,58,96,89,39,83,43,76,48,65,85,77,79,74,61,90,96,61,81,87,132

Mean predicted aligned error: 9.7 Å

pLDDT: mean 85.85, std 14.23, range [46.94, 97.94]

Organism: NCBI:txid165716